Protein AF-A0AAI8IQ32-F1 (afdb_monomer_lite)

pLDDT: mean 71.27, std 8.48, range [41.56, 82.81]

Structure (mmCIF, N/CA/C/O backbone):
data_AF-A0AAI8IQ32-F1
#
_entry.id   AF-A0AAI8IQ32-F1
#
loop_
_atom_site.group_PDB
_atom_site.id
_atom_site.type_symbol
_atom_site.label_atom_id
_atom_site.label_alt_id
_atom_site.label_comp_id
_atom_site.label_asym_id
_atom_site.label_entity_id
_atom_site.label_seq_id
_atom_site.pdbx_PDB_ins_code
_atom_site.Cartn_x
_atom_site.Cartn_y
_atom_site.Cartn_z
_atom_site.occupancy
_atom_site.B_iso_or_equiv
_atom_site.auth_seq_id
_atom_site.auth_comp_id
_atom_site.auth_asym_id
_atom_site.auth_atom_id
_atom_site.pdbx_PDB_model_num
ATOM 1 N N . MET A 1 1 ? 18.439 9.753 0.950 1.00 50.16 1 MET A N 1
ATOM 2 C CA . MET A 1 1 ? 17.152 9.124 1.322 1.00 50.16 1 MET A CA 1
ATOM 3 C C . MET A 1 1 ? 16.535 8.576 0.042 1.00 50.16 1 MET A C 1
ATOM 5 O O . MET A 1 1 ? 16.274 9.358 -0.863 1.00 50.16 1 MET A O 1
ATOM 9 N N . THR A 1 2 ? 16.445 7.255 -0.124 1.00 64.25 2 THR A N 1
ATOM 10 C CA . THR A 1 2 ? 15.944 6.654 -1.374 1.00 64.25 2 THR A CA 1
ATOM 11 C C . THR A 1 2 ? 14.430 6.861 -1.487 1.00 64.25 2 THR A C 1
ATOM 13 O O . THR A 1 2 ? 13.729 6.936 -0.477 1.00 64.25 2 THR A O 1
ATOM 16 N N . LYS A 1 3 ? 13.910 6.963 -2.716 1.00 68.06 3 LYS A N 1
ATOM 17 C CA . LYS A 1 3 ? 12.482 7.217 -3.007 1.00 68.06 3 LYS A CA 1
ATOM 18 C C . LYS A 1 3 ? 11.547 6.213 -2.304 1.00 68.06 3 LYS A C 1
ATOM 20 O O . LYS A 1 3 ? 10.443 6.564 -1.904 1.00 68.06 3 LYS A O 1
ATOM 25 N N . HIS A 1 4 ? 12.040 4.993 -2.092 1.00 65.00 4 HIS A N 1
ATOM 26 C CA . HIS A 1 4 ? 11.373 3.925 -1.351 1.00 65.00 4 HIS A CA 1
ATOM 27 C C . HIS A 1 4 ? 11.193 4.247 0.141 1.00 65.00 4 HIS A C 1
ATOM 29 O O . HIS A 1 4 ? 10.098 4.100 0.677 1.00 65.00 4 HIS A O 1
ATOM 35 N N . ASN A 1 5 ? 12.239 4.744 0.808 1.00 70.38 5 ASN A N 1
ATOM 36 C CA . ASN A 1 5 ? 12.185 5.067 2.236 1.00 70.38 5 ASN A CA 1
ATOM 37 C C . ASN A 1 5 ? 11.207 6.219 2.503 1.00 70.38 5 ASN A C 1
ATOM 39 O O . ASN A 1 5 ? 10.489 6.204 3.499 1.00 70.38 5 ASN A O 1
ATOM 43 N N . ALA A 1 6 ? 11.138 7.190 1.585 1.00 74.25 6 ALA A N 1
ATOM 44 C CA . ALA A 1 6 ? 10.161 8.275 1.650 1.00 74.25 6 ALA A CA 1
ATOM 45 C C . ALA A 1 6 ? 8.716 7.762 1.498 1.00 74.25 6 ALA A C 1
ATOM 47 O O . ALA A 1 6 ? 7.840 8.183 2.249 1.00 74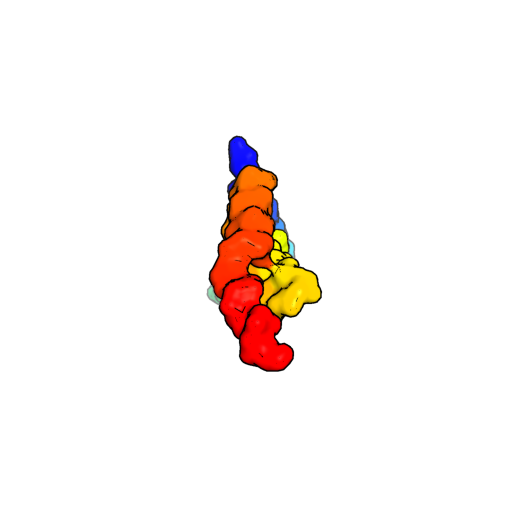.25 6 ALA A O 1
ATOM 48 N N . ALA A 1 7 ? 8.470 6.815 0.584 1.00 75.12 7 ALA A N 1
ATOM 49 C CA . ALA A 1 7 ? 7.152 6.202 0.407 1.00 75.12 7 ALA A CA 1
ATOM 50 C C . ALA A 1 7 ? 6.722 5.367 1.627 1.00 75.12 7 ALA A C 1
ATOM 52 O O . ALA A 1 7 ? 5.572 5.452 2.057 1.00 75.12 7 ALA A O 1
ATOM 53 N N . GLN A 1 8 ? 7.647 4.615 2.233 1.00 74.44 8 GLN A N 1
ATOM 54 C CA . GLN A 1 8 ? 7.365 3.863 3.460 1.00 74.44 8 GLN A CA 1
ATOM 55 C C . GLN A 1 8 ? 7.027 4.788 4.632 1.00 74.44 8 GLN A C 1
ATOM 57 O O . GLN A 1 8 ? 6.020 4.566 5.304 1.00 74.44 8 GLN A O 1
ATOM 62 N N . LEU A 1 9 ? 7.807 5.855 4.834 1.00 78.81 9 LEU A N 1
ATOM 63 C CA . LEU A 1 9 ? 7.531 6.867 5.859 1.00 78.81 9 LEU A CA 1
ATOM 64 C C . LEU A 1 9 ? 6.179 7.552 5.647 1.00 78.81 9 LEU A C 1
ATOM 66 O O . LEU A 1 9 ? 5.422 7.702 6.603 1.00 78.81 9 LEU A O 1
ATOM 70 N N . ALA A 1 10 ? 5.840 7.913 4.407 1.00 77.19 10 ALA A N 1
ATOM 71 C CA . ALA A 1 10 ? 4.537 8.491 4.092 1.00 77.19 10 ALA A CA 1
ATOM 72 C C . ALA A 1 10 ? 3.387 7.522 4.417 1.00 77.19 10 ALA A C 1
ATOM 74 O O . ALA A 1 10 ? 2.386 7.942 4.996 1.00 77.19 10 ALA A O 1
ATOM 75 N N . SER A 1 11 ? 3.543 6.226 4.116 1.00 76.19 11 SER A N 1
ATOM 76 C CA . SER A 1 11 ? 2.530 5.219 4.463 1.00 76.19 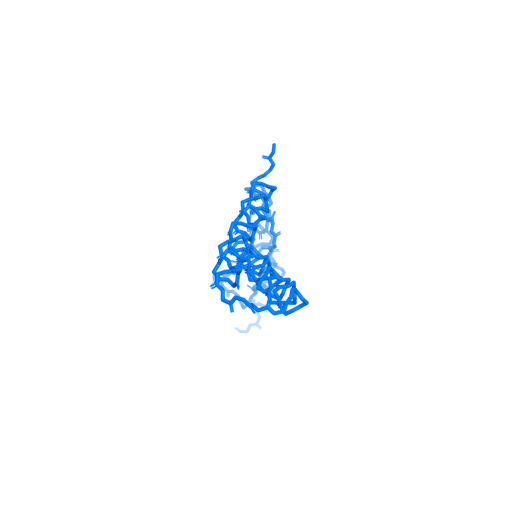11 SER A CA 1
ATOM 77 C C . SER A 1 11 ? 2.352 5.066 5.975 1.00 76.19 11 SER A C 1
ATOM 79 O O . SER A 1 11 ? 1.222 4.997 6.456 1.00 76.19 11 SER A O 1
ATOM 81 N N . LEU A 1 12 ? 3.455 5.100 6.732 1.00 77.38 12 LEU A N 1
ATOM 82 C CA . LEU A 1 12 ? 3.427 5.031 8.189 1.00 77.38 12 LEU A CA 1
ATOM 83 C C . LEU A 1 12 ? 2.693 6.242 8.764 1.00 77.38 12 LEU A C 1
ATOM 85 O O . LEU A 1 12 ? 1.754 6.071 9.536 1.00 77.38 12 LEU A O 1
ATOM 89 N N . LEU A 1 13 ? 3.039 7.453 8.327 1.00 78.25 13 LEU A N 1
ATOM 90 C CA . LEU A 1 13 ? 2.373 8.674 8.784 1.00 78.25 13 LEU A CA 1
ATOM 91 C C . LEU A 1 13 ? 0.876 8.681 8.442 1.00 78.25 13 LEU A C 1
ATOM 93 O O . LEU A 1 13 ? 0.060 9.024 9.295 1.00 78.25 13 LEU A O 1
ATOM 97 N N . ALA A 1 14 ? 0.500 8.239 7.238 1.00 77.00 14 ALA A N 1
ATOM 98 C CA . ALA A 1 14 ? -0.902 8.121 6.843 1.00 77.00 14 ALA A CA 1
ATOM 99 C C . ALA A 1 14 ? -1.662 7.107 7.716 1.00 77.00 14 ALA A C 1
ATOM 101 O O . ALA A 1 14 ? -2.756 7.402 8.194 1.00 77.00 14 ALA A O 1
ATOM 102 N N . SER A 1 15 ? -1.068 5.938 7.977 1.00 73.56 15 SER A N 1
ATOM 103 C CA . SER A 1 15 ? -1.680 4.899 8.815 1.00 73.56 15 SER A CA 1
ATOM 104 C C . SER A 1 15 ? -1.859 5.340 10.272 1.00 73.56 15 SER A C 1
ATOM 106 O O . SER A 1 15 ? -2.911 5.086 10.859 1.00 73.56 15 SER A O 1
ATOM 108 N N . VAL A 1 16 ? -0.891 6.075 10.834 1.00 78.12 16 VAL A N 1
ATOM 109 C CA . VAL A 1 16 ? -0.997 6.674 12.174 1.00 78.12 16 VAL A CA 1
ATOM 110 C C . VAL A 1 16 ? -2.103 7.729 12.211 1.00 78.12 16 VAL A C 1
ATOM 112 O O . VAL A 1 16 ? -2.910 7.725 13.137 1.00 78.12 16 VAL A O 1
ATOM 115 N N . GLY A 1 17 ? -2.187 8.596 11.196 1.00 76.50 17 GLY A N 1
ATOM 116 C CA . GLY A 1 17 ? -3.239 9.611 11.101 1.00 76.50 17 GLY A CA 1
ATOM 117 C C . GLY A 1 17 ? -4.642 9.001 11.059 1.00 76.50 17 GLY A C 1
ATOM 118 O O . GLY A 1 17 ? -5.513 9.406 11.825 1.00 76.50 17 GLY A O 1
ATOM 119 N N . ILE A 1 18 ? -4.838 7.969 10.232 1.00 75.62 18 ILE A N 1
ATOM 120 C CA . ILE A 1 18 ? -6.113 7.243 10.140 1.00 75.62 18 ILE A CA 1
ATOM 121 C C . ILE A 1 18 ? -6.436 6.552 11.470 1.00 75.62 18 ILE A C 1
ATOM 123 O O . ILE A 1 18 ? -7.556 6.672 11.963 1.00 75.62 18 ILE A O 1
ATOM 127 N N . GLY A 1 19 ? -5.459 5.878 12.087 1.00 74.12 19 GLY A N 1
ATOM 128 C CA . GLY A 1 19 ? -5.632 5.245 13.396 1.00 74.12 19 GLY A CA 1
ATOM 129 C C . GLY A 1 19 ? -6.044 6.240 14.483 1.00 74.12 19 GLY A C 1
ATOM 130 O O . GLY A 1 19 ? -6.934 5.943 15.277 1.00 74.12 19 GLY A O 1
ATOM 131 N N . TYR A 1 20 ? -5.467 7.445 14.476 1.00 76.94 20 TYR A N 1
ATOM 132 C CA . TYR A 1 20 ? -5.824 8.513 15.409 1.00 76.94 20 TYR A CA 1
ATOM 133 C C . TYR A 1 20 ? -7.255 9.025 15.189 1.00 76.94 20 TYR A C 1
ATOM 135 O O . TYR A 1 20 ? -8.006 9.148 16.152 1.00 76.94 20 TYR A O 1
ATOM 143 N N . SER A 1 21 ? -7.676 9.254 13.940 1.00 74.81 21 SER A N 1
ATOM 144 C CA . SER A 1 21 ? -9.063 9.641 13.626 1.00 74.81 21 SER A CA 1
ATOM 145 C C . SER A 1 21 ? -10.086 8.570 14.022 1.00 74.81 21 SER A C 1
ATOM 147 O O . SER A 1 21 ? -11.184 8.886 14.480 1.00 74.81 21 SER A O 1
ATOM 149 N N . VAL A 1 22 ? -9.733 7.290 13.877 1.00 74.19 22 VAL A N 1
ATOM 150 C CA . VAL A 1 22 ? -10.568 6.171 14.340 1.00 74.19 22 VAL A CA 1
ATOM 151 C C . VAL A 1 22 ? -10.619 6.142 15.871 1.00 74.19 22 VAL A C 1
ATOM 153 O O . VAL A 1 22 ? -11.690 6.003 16.449 1.00 74.19 22 VAL A O 1
ATOM 156 N N . ALA A 1 23 ? -9.492 6.350 16.554 1.00 72.69 23 ALA A N 1
ATOM 157 C CA . ALA A 1 23 ? -9.457 6.398 18.014 1.00 72.69 23 ALA A CA 1
ATOM 158 C C . ALA A 1 23 ? -10.306 7.545 18.588 1.00 72.69 23 ALA A C 1
ATOM 160 O O . ALA A 1 23 ? -11.016 7.339 19.568 1.00 72.69 23 ALA A O 1
ATOM 161 N N . THR A 1 24 ? -10.281 8.735 17.978 1.00 77.94 24 THR A N 1
ATOM 162 C CA . THR A 1 24 ? -11.086 9.878 18.442 1.00 77.94 24 THR A CA 1
ATOM 163 C C . THR A 1 24 ? -12.577 9.687 18.176 1.00 77.94 24 THR A C 1
ATOM 165 O O . THR A 1 24 ? -13.392 10.013 19.036 1.00 77.94 24 THR A O 1
ATOM 168 N N . THR A 1 25 ? -12.948 9.110 17.029 1.00 75.94 25 THR A N 1
ATOM 169 C CA . THR A 1 25 ? -14.354 8.790 16.722 1.00 75.94 25 THR A CA 1
ATOM 170 C C . THR A 1 25 ? -14.912 7.689 17.624 1.00 75.94 25 THR A C 1
ATOM 172 O O . THR A 1 25 ? -16.050 7.803 18.070 1.00 75.94 25 THR A O 1
ATOM 175 N N . LEU A 1 26 ? -14.118 6.664 17.961 1.00 66.94 26 LEU A N 1
ATOM 176 C CA . LEU A 1 26 ? -14.529 5.615 18.904 1.00 66.94 26 LEU A CA 1
ATOM 177 C C . LEU A 1 26 ? -14.503 6.081 20.366 1.00 66.94 26 LEU A C 1
ATOM 179 O O . LEU A 1 26 ? -15.333 5.638 21.156 1.00 66.94 26 LEU A O 1
ATOM 183 N N . GLY A 1 27 ? -13.580 6.973 20.732 1.00 65.62 27 GLY A N 1
ATOM 184 C CA . GLY A 1 27 ? -13.524 7.570 22.068 1.00 65.62 27 GLY A CA 1
ATOM 185 C C . GLY A 1 27 ? -14.747 8.434 22.381 1.00 65.62 27 GLY A C 1
ATOM 186 O O . GLY A 1 27 ? -15.170 8.496 23.528 1.00 65.62 27 GLY A O 1
ATOM 187 N N . ALA A 1 28 ? -15.366 9.031 21.359 1.00 71.19 28 ALA A N 1
ATOM 188 C CA . ALA A 1 28 ? -16.639 9.738 21.495 1.00 71.19 28 ALA A CA 1
ATOM 189 C C . ALA A 1 28 ? -17.854 8.803 21.675 1.00 71.19 28 ALA A C 1
ATOM 191 O O . ALA A 1 28 ? -18.945 9.283 21.964 1.00 71.19 28 ALA A O 1
ATOM 192 N N . ALA A 1 29 ? -17.685 7.489 21.485 1.00 70.69 29 ALA A N 1
ATOM 193 C CA . ALA A 1 29 ? -18.768 6.506 21.496 1.00 70.69 29 ALA A CA 1
ATOM 194 C C . ALA A 1 29 ? -18.857 5.674 22.796 1.00 70.69 29 ALA A C 1
ATOM 196 O O . ALA A 1 29 ? -19.589 4.688 22.812 1.00 70.69 29 ALA A O 1
ATOM 197 N N . ASP A 1 30 ? -18.122 6.034 23.863 1.00 66.50 30 ASP A N 1
ATOM 198 C CA . ASP A 1 30 ? -18.095 5.324 25.166 1.00 66.50 30 ASP A CA 1
ATOM 199 C C . ASP A 1 30 ? -17.913 3.795 25.037 1.00 66.50 30 ASP A C 1
ATOM 201 O O . ASP A 1 30 ? -18.496 2.978 25.755 1.00 66.50 30 ASP A O 1
ATOM 205 N N . LEU A 1 31 ? -17.087 3.379 24.075 1.00 71.00 31 LEU A N 1
ATOM 206 C CA . LEU A 1 31 ? -16.796 1.972 23.828 1.00 71.00 31 LEU A CA 1
ATOM 207 C C . LEU A 1 31 ? -15.722 1.453 24.782 1.00 71.00 31 LEU A C 1
ATOM 209 O O . LEU A 1 31 ? -14.802 2.164 25.185 1.00 71.00 31 LEU A O 1
ATOM 213 N N . SER A 1 32 ? -15.797 0.156 25.086 1.00 79.19 32 SER A N 1
ATOM 214 C CA . SER A 1 32 ? -14.793 -0.510 25.914 1.00 79.19 32 SER A CA 1
ATOM 215 C C . SER A 1 32 ? -13.387 -0.333 25.309 1.00 79.19 32 SER A C 1
ATOM 217 O O . SER A 1 32 ? -13.204 -0.595 24.115 1.00 79.19 32 SER A O 1
ATOM 219 N N . PRO A 1 33 ? -12.368 0.060 26.096 1.00 72.25 33 PRO A N 1
ATOM 220 C CA . PRO A 1 33 ? -11.045 0.425 25.576 1.00 72.25 33 PRO A CA 1
ATOM 221 C C . PRO A 1 33 ? -10.367 -0.728 24.826 1.00 72.25 33 PRO A C 1
ATOM 223 O O . PRO A 1 33 ? -9.617 -0.505 23.878 1.00 72.25 33 PRO A O 1
ATOM 226 N N . LEU A 1 34 ? -10.689 -1.972 25.190 1.00 78.50 34 LEU A N 1
ATOM 227 C CA . LEU A 1 34 ? -10.198 -3.168 24.511 1.00 78.50 34 LEU A CA 1
ATOM 228 C C . LEU A 1 34 ? -10.693 -3.259 23.053 1.00 78.50 34 LEU A C 1
ATOM 230 O O . LEU A 1 34 ? -9.938 -3.652 22.166 1.00 78.50 34 LEU A O 1
ATOM 234 N N . VAL A 1 35 ? -11.937 -2.839 22.794 1.00 78.06 35 VAL A N 1
ATOM 235 C CA . VAL A 1 35 ? -12.531 -2.786 21.446 1.00 78.06 35 VAL A CA 1
ATOM 236 C C . VAL A 1 35 ? -11.873 -1.685 20.620 1.00 78.06 35 VAL A C 1
ATOM 238 O O . VAL A 1 35 ? -11.553 -1.900 19.454 1.00 78.06 35 VAL A O 1
ATOM 241 N N . VAL A 1 36 ? -11.594 -0.530 21.232 1.00 75.75 36 VAL A N 1
ATOM 242 C CA . VAL A 1 36 ? -10.910 0.587 20.563 1.00 75.75 36 VAL A CA 1
ATOM 243 C C . VAL A 1 36 ? -9.501 0.184 20.122 1.00 75.75 36 VAL A C 1
ATOM 245 O O . VAL A 1 36 ? -9.118 0.432 18.977 1.00 75.75 36 VAL A O 1
ATOM 248 N N . VAL A 1 37 ? -8.742 -0.494 20.988 1.00 76.19 37 VAL A N 1
ATOM 249 C CA . VAL A 1 37 ? -7.400 -0.998 20.649 1.00 76.19 37 VAL A CA 1
ATOM 250 C C . VAL A 1 37 ? -7.465 -2.049 19.539 1.00 76.19 37 VAL A C 1
ATOM 252 O O . VAL A 1 37 ? -6.704 -1.965 18.578 1.00 76.19 37 VAL A O 1
ATOM 255 N N . ALA A 1 38 ? -8.398 -3.003 19.615 1.00 81.25 38 ALA A N 1
ATOM 256 C CA . ALA A 1 38 ? -8.557 -4.022 18.579 1.00 81.25 38 ALA A CA 1
ATOM 257 C C . ALA A 1 38 ? -8.934 -3.412 17.215 1.00 81.25 38 ALA A C 1
ATOM 259 O O . ALA A 1 38 ? -8.326 -3.751 16.199 1.00 81.25 38 ALA A O 1
ATOM 260 N N . CYS A 1 39 ? -9.883 -2.469 17.186 1.00 78.00 39 CYS A N 1
ATOM 261 C CA . CYS A 1 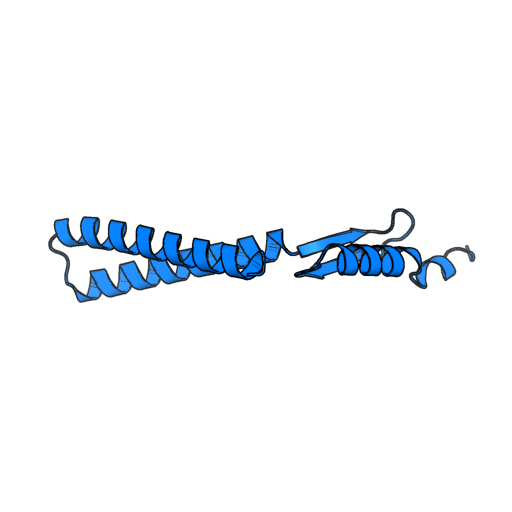39 ? -10.304 -1.794 15.959 1.00 78.00 39 CYS A CA 1
ATOM 262 C C . CYS A 1 39 ? -9.192 -0.928 15.362 1.00 78.00 39 CYS A C 1
ATOM 264 O O . CYS A 1 39 ? -8.937 -1.008 14.163 1.00 78.00 39 CYS A O 1
ATOM 266 N N . THR A 1 40 ? -8.505 -0.124 16.173 1.00 76.12 40 THR A N 1
ATOM 267 C CA . THR A 1 40 ? -7.411 0.728 15.682 1.00 76.12 40 THR A CA 1
ATOM 268 C C . THR A 1 40 ? -6.235 -0.103 15.170 1.00 76.12 40 THR A C 1
ATOM 270 O O . THR A 1 40 ? -5.717 0.200 14.097 1.00 76.12 40 THR A O 1
ATOM 273 N N . ALA A 1 41 ? -5.871 -1.195 15.852 1.00 77.81 41 ALA A N 1
ATOM 274 C CA . ALA A 1 41 ? -4.835 -2.118 15.389 1.00 77.81 41 ALA A CA 1
ATOM 275 C C . ALA A 1 41 ? -5.229 -2.834 14.084 1.00 77.81 41 ALA A C 1
ATOM 277 O O . ALA A 1 41 ? -4.407 -2.938 13.171 1.00 77.81 41 ALA A O 1
ATOM 278 N N . ALA A 1 42 ? -6.483 -3.283 13.962 1.00 82.00 42 ALA A N 1
ATOM 279 C CA . ALA A 1 42 ? -6.984 -3.925 12.747 1.00 82.00 42 ALA A CA 1
ATOM 280 C C . ALA A 1 42 ? -6.993 -2.958 11.551 1.00 82.00 42 ALA A C 1
ATOM 282 O O . ALA A 1 42 ? -6.495 -3.303 10.479 1.00 82.00 42 ALA A O 1
ATOM 283 N N . VAL A 1 43 ? -7.490 -1.729 11.740 1.00 79.81 43 VAL A N 1
ATOM 284 C CA . VAL A 1 43 ? -7.481 -0.689 10.698 1.00 79.81 43 VAL A CA 1
ATOM 285 C C . VAL A 1 43 ? -6.049 -0.326 10.315 1.00 79.81 43 VAL A C 1
ATOM 287 O O . VAL A 1 43 ? -5.731 -0.282 9.129 1.00 79.81 43 VAL A O 1
ATOM 290 N N . PHE A 1 44 ? -5.166 -0.126 11.294 1.00 76.38 44 PHE A N 1
ATOM 291 C CA . PHE A 1 44 ? -3.755 0.164 11.048 1.00 76.38 44 PHE A CA 1
ATOM 292 C C . PHE A 1 44 ? -3.084 -0.942 10.224 1.00 76.38 44 PHE A C 1
ATOM 294 O O . PHE A 1 44 ? -2.439 -0.657 9.216 1.00 76.38 44 PHE A O 1
ATOM 301 N N . SER A 1 45 ? -3.282 -2.206 10.608 1.00 82.81 45 SER A N 1
ATOM 302 C CA . SER A 1 45 ? -2.729 -3.362 9.897 1.00 82.81 45 SER A CA 1
ATOM 303 C C . SER A 1 45 ? -3.255 -3.466 8.462 1.00 82.81 45 SER A C 1
ATOM 305 O O . SER A 1 45 ? -2.469 -3.670 7.532 1.00 82.81 45 SER A O 1
ATOM 307 N N . ALA A 1 46 ? -4.560 -3.260 8.257 1.00 82.62 46 ALA A N 1
ATOM 308 C CA . ALA A 1 46 ? -5.172 -3.285 6.931 1.00 82.62 46 ALA A CA 1
ATOM 309 C C . ALA A 1 46 ? -4.636 -2.159 6.033 1.00 82.62 46 ALA A C 1
ATOM 311 O O . ALA A 1 46 ? -4.242 -2.412 4.894 1.00 82.62 46 ALA A O 1
ATOM 312 N N . VAL A 1 47 ? -4.564 -0.930 6.554 1.00 77.75 47 VAL A N 1
ATOM 313 C CA . VAL A 1 47 ? -4.049 0.238 5.822 1.00 77.75 47 VAL A CA 1
ATOM 314 C C . VAL A 1 47 ? -2.574 0.056 5.473 1.00 77.75 47 VAL A C 1
ATOM 316 O O . VAL A 1 47 ? -2.189 0.303 4.331 1.00 77.75 47 VAL A O 1
ATOM 319 N N . LEU A 1 48 ? -1.752 -0.412 6.416 1.00 78.69 48 LEU A N 1
ATOM 320 C CA . LEU A 1 48 ? -0.333 -0.663 6.169 1.00 78.69 48 LEU A CA 1
ATOM 321 C C . LEU A 1 48 ? -0.135 -1.756 5.111 1.00 78.69 48 LEU A C 1
ATOM 323 O O . LEU A 1 48 ? 0.671 -1.586 4.200 1.00 78.69 48 LEU A O 1
ATOM 327 N N . SER A 1 49 ? -0.902 -2.846 5.189 1.00 82.44 49 SER A N 1
ATOM 328 C CA . SER A 1 49 ? -0.836 -3.942 4.214 1.00 82.44 49 SER A CA 1
ATOM 329 C C . SER A 1 49 ? -1.221 -3.473 2.810 1.00 82.44 49 SER A C 1
ATOM 331 O O . SER A 1 49 ? -0.505 -3.753 1.850 1.00 82.44 49 SER A O 1
ATOM 333 N N . LEU A 1 50 ? -2.304 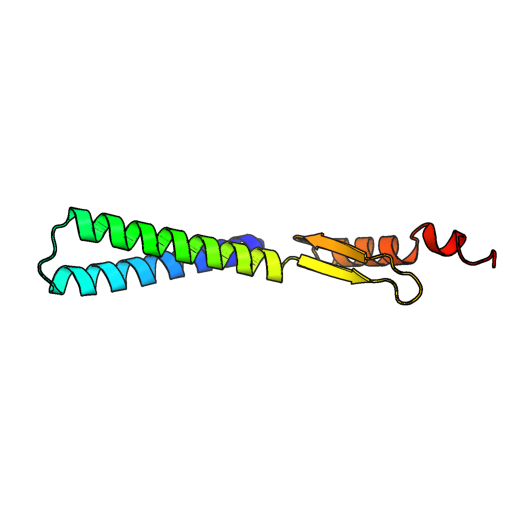-2.697 2.689 1.00 78.31 50 LEU A N 1
ATOM 334 C CA . LEU A 1 50 ? -2.732 -2.096 1.423 1.00 78.31 50 LEU A CA 1
ATOM 335 C C . LEU A 1 50 ? -1.688 -1.126 0.867 1.00 78.31 50 LEU A C 1
ATOM 337 O O . LEU A 1 50 ? -1.410 -1.142 -0.330 1.00 78.31 50 LEU A O 1
ATOM 341 N N . ALA A 1 51 ? -1.092 -0.294 1.721 1.00 75.38 51 ALA A N 1
ATOM 342 C CA . ALA A 1 51 ? -0.070 0.649 1.297 1.00 75.38 51 ALA A CA 1
ATOM 343 C C . ALA A 1 51 ? 1.196 -0.066 0.805 1.00 75.38 51 ALA A C 1
ATOM 345 O O . ALA A 1 51 ? 1.750 0.321 -0.222 1.00 75.38 51 ALA A O 1
ATOM 346 N N . LEU A 1 52 ? 1.634 -1.128 1.489 1.00 79.69 52 LEU A N 1
ATOM 347 C CA . LEU A 1 52 ? 2.779 -1.933 1.062 1.00 79.69 52 LEU A CA 1
ATOM 348 C C . LEU A 1 52 ? 2.496 -2.688 -0.241 1.00 79.69 52 LEU A C 1
ATOM 350 O O . LEU A 1 52 ? 3.357 -2.685 -1.119 1.00 79.69 52 LEU A O 1
ATOM 354 N N . ASP A 1 53 ? 1.302 -3.267 -0.410 1.00 81.94 53 ASP A N 1
ATOM 355 C CA . ASP A 1 53 ? 0.902 -3.906 -1.674 1.00 81.94 53 ASP A CA 1
ATOM 356 C C . ASP A 1 53 ? 0.871 -2.890 -2.821 1.00 81.94 53 ASP A C 1
ATOM 358 O O . ASP A 1 53 ? 1.396 -3.143 -3.906 1.00 81.94 53 ASP A O 1
ATOM 362 N N . LEU A 1 54 ? 0.332 -1.694 -2.572 1.00 76.88 54 LEU A N 1
ATOM 363 C CA . LEU A 1 54 ? 0.296 -0.624 -3.562 1.00 76.88 54 LEU A CA 1
ATOM 364 C C . LEU A 1 54 ? 1.705 -0.157 -3.942 1.00 76.88 54 LEU A C 1
ATOM 366 O O . LEU A 1 54 ? 1.994 -0.001 -5.129 1.00 76.88 54 LEU A O 1
ATOM 370 N N . ILE A 1 55 ? 2.593 0.030 -2.960 1.00 76.81 55 ILE A N 1
ATOM 371 C CA . ILE A 1 55 ? 4.000 0.369 -3.207 1.00 76.81 55 ILE A CA 1
ATOM 372 C C . ILE A 1 55 ? 4.659 -0.741 -4.023 1.00 76.81 55 ILE A C 1
ATOM 374 O O . ILE A 1 55 ? 5.276 -0.434 -5.037 1.00 76.81 55 ILE A O 1
ATOM 378 N N . ALA A 1 56 ? 4.481 -2.010 -3.649 1.00 72.50 56 ALA A N 1
ATOM 379 C CA . ALA A 1 56 ? 5.041 -3.147 -4.374 1.00 72.50 56 ALA A CA 1
ATOM 380 C C . ALA A 1 56 ? 4.543 -3.200 -5.827 1.00 72.50 56 ALA A C 1
ATOM 382 O O . ALA A 1 56 ? 5.332 -3.394 -6.752 1.00 72.50 56 ALA A O 1
ATOM 383 N N . ARG A 1 57 ? 3.250 -2.956 -6.071 1.00 73.38 57 ARG A N 1
ATOM 384 C CA . ARG A 1 57 ? 2.699 -2.865 -7.434 1.00 73.38 57 ARG A CA 1
ATOM 385 C C . ARG A 1 57 ? 3.277 -1.692 -8.215 1.00 73.38 57 ARG A C 1
ATOM 387 O O . ARG A 1 57 ? 3.576 -1.848 -9.393 1.00 73.38 57 ARG A O 1
ATOM 394 N N . MET A 1 58 ? 3.452 -0.541 -7.572 1.00 69.25 58 MET A N 1
ATOM 395 C CA . MET A 1 58 ? 3.999 0.666 -8.199 1.00 69.25 58 MET A CA 1
ATOM 396 C C . MET A 1 58 ? 5.504 0.566 -8.479 1.00 69.25 58 MET A C 1
ATOM 398 O O . MET A 1 58 ? 5.986 1.155 -9.446 1.00 69.25 58 MET A O 1
ATOM 402 N N . THR A 1 59 ? 6.258 -0.169 -7.658 1.00 69.50 59 THR A N 1
ATOM 403 C CA . THR A 1 59 ? 7.688 -0.429 -7.882 1.00 69.50 59 THR A CA 1
ATOM 404 C C . THR A 1 59 ? 7.933 -1.605 -8.818 1.00 69.50 59 THR A C 1
ATOM 406 O O . THR A 1 59 ? 9.051 -1.755 -9.311 1.00 69.50 59 THR A O 1
ATOM 409 N N . THR A 1 60 ? 6.914 -2.424 -9.092 1.00 71.88 60 THR A N 1
ATOM 410 C CA . THR A 1 60 ? 7.004 -3.504 -10.073 1.00 71.88 60 THR A CA 1
ATOM 411 C C . THR A 1 60 ? 6.916 -2.928 -11.480 1.00 71.88 60 THR A C 1
ATOM 413 O O . THR A 1 60 ? 5.856 -2.493 -11.931 1.00 71.88 60 THR A O 1
ATOM 416 N N . ARG A 1 61 ? 8.023 -2.982 -12.221 1.00 70.94 61 ARG A N 1
ATOM 417 C CA . ARG A 1 61 ? 8.030 -2.730 -13.662 1.00 70.94 61 ARG A CA 1
ATOM 418 C C . ARG A 1 61 ? 7.980 -4.046 -14.420 1.00 70.94 61 ARG A C 1
ATOM 420 O O . ARG A 1 61 ? 8.705 -4.995 -14.127 1.00 70.94 61 ARG A O 1
ATOM 427 N N . VAL A 1 62 ? 7.093 -4.095 -15.408 1.00 73.25 62 VAL A N 1
ATOM 428 C CA . VAL A 1 62 ? 6.973 -5.233 -16.318 1.00 73.25 62 VAL A CA 1
ATOM 429 C C . VAL A 1 62 ? 7.660 -4.864 -17.622 1.00 73.25 62 VAL A C 1
ATOM 431 O O . VAL A 1 62 ? 7.226 -3.946 -18.315 1.00 73.25 62 VAL A O 1
ATOM 434 N N . PHE A 1 63 ? 8.719 -5.592 -17.956 1.00 70.56 63 PHE A N 1
ATOM 435 C CA . PHE A 1 63 ? 9.415 -5.479 -19.229 1.00 70.56 63 PHE A CA 1
ATOM 436 C C . PHE A 1 63 ? 8.941 -6.615 -20.137 1.00 70.56 63 PHE A C 1
ATOM 438 O O . PHE A 1 63 ? 8.993 -7.791 -19.766 1.00 70.56 63 PHE A O 1
ATOM 445 N N . ARG A 1 64 ? 8.419 -6.255 -21.311 1.00 69.12 64 ARG A N 1
ATOM 446 C CA . ARG A 1 64 ? 7.955 -7.193 -22.339 1.00 69.12 64 ARG A CA 1
ATOM 447 C C . ARG A 1 64 ? 8.799 -7.014 -23.588 1.00 69.12 64 ARG A C 1
ATOM 449 O O . ARG A 1 64 ? 9.086 -5.879 -23.963 1.00 69.12 64 ARG A O 1
ATOM 456 N N . CYS A 1 65 ? 9.152 -8.121 -24.231 1.00 69.94 65 CYS A N 1
ATOM 457 C CA . CYS A 1 65 ? 9.667 -8.071 -25.592 1.00 69.94 65 CYS A CA 1
ATOM 458 C C . CYS A 1 65 ? 8.498 -7.860 -26.572 1.00 69.94 65 CYS A C 1
ATOM 460 O O . CYS A 1 65 ? 7.406 -8.384 -26.360 1.00 69.94 65 CYS A O 1
ATOM 462 N N . SER A 1 66 ? 8.714 -7.088 -27.638 1.00 69.69 66 SER A N 1
ATOM 463 C CA . SER A 1 66 ? 7.732 -6.885 -28.712 1.00 69.69 66 SER A CA 1
ATOM 464 C C . SER A 1 66 ? 7.626 -8.075 -29.671 1.00 69.69 66 SER A C 1
ATOM 466 O O . SER A 1 66 ? 6.641 -8.171 -30.396 1.00 69.69 66 SER A O 1
ATOM 468 N N . HIS A 1 67 ? 8.626 -8.962 -29.690 1.00 68.25 67 HIS A N 1
ATOM 469 C CA . HIS A 1 67 ? 8.738 -10.044 -30.673 1.00 68.25 67 HIS A CA 1
ATOM 470 C C . HIS A 1 67 ? 8.470 -11.442 -30.098 1.00 68.25 67 HIS A C 1
ATOM 472 O O . HIS A 1 67 ? 8.102 -12.341 -30.841 1.00 68.25 67 HIS A O 1
ATOM 478 N N . CYS A 1 68 ? 8.593 -11.618 -28.779 1.00 71.06 68 CYS A N 1
ATOM 479 C CA . CYS A 1 68 ? 8.501 -12.922 -28.119 1.00 71.06 68 CYS A CA 1
ATOM 480 C C . CYS A 1 68 ? 7.551 -12.868 -26.912 1.00 71.06 68 CYS A C 1
ATOM 482 O O . CYS A 1 68 ? 7.409 -11.829 -26.269 1.00 71.06 68 CYS A O 1
ATOM 484 N N . ALA A 1 69 ? 7.006 -14.017 -26.492 1.00 72.56 69 ALA A N 1
ATOM 485 C CA . ALA A 1 69 ? 6.180 -14.143 -25.277 1.00 72.56 69 ALA A CA 1
ATOM 486 C C . ALA A 1 69 ? 6.963 -13.980 -23.948 1.00 72.56 69 ALA A C 1
ATOM 488 O O . ALA A 1 69 ? 6.462 -14.294 -22.865 1.00 72.56 69 ALA A O 1
ATOM 489 N N . PHE A 1 70 ? 8.215 -13.519 -23.999 1.00 69.44 70 PHE A N 1
ATOM 490 C CA . PHE A 1 70 ? 9.050 -13.339 -22.819 1.00 69.44 70 PHE A CA 1
ATOM 491 C C . PHE A 1 70 ? 8.649 -12.074 -22.050 1.00 69.44 70 PHE A C 1
ATOM 493 O O . PHE A 1 70 ? 8.598 -10.970 -22.594 1.00 69.44 70 PHE A O 1
ATOM 500 N N . THR A 1 71 ? 8.353 -12.248 -20.761 1.00 71.81 71 THR A N 1
ATOM 501 C CA . THR A 1 71 ? 7.971 -11.164 -19.852 1.00 71.81 71 THR A CA 1
ATOM 502 C C . THR A 1 71 ? 8.788 -11.271 -18.573 1.00 71.81 71 THR A C 1
ATOM 504 O O . THR A 1 71 ? 8.759 -12.309 -17.912 1.00 71.81 71 THR A O 1
ATOM 507 N N . VAL A 1 72 ? 9.464 -10.187 -18.195 1.00 72.25 72 VAL A N 1
ATOM 508 C CA . VAL A 1 72 ? 10.196 -10.076 -16.927 1.00 72.25 72 VAL A CA 1
ATOM 509 C C . VAL A 1 72 ? 9.476 -9.084 -16.031 1.00 72.25 72 VAL A C 1
ATOM 511 O O . VAL A 1 72 ? 9.116 -7.985 -16.455 1.00 72.25 72 VAL A O 1
ATOM 514 N N . ARG A 1 73 ? 9.255 -9.473 -14.775 1.00 72.94 73 ARG A N 1
ATOM 515 C CA . ARG A 1 73 ? 8.791 -8.564 -13.726 1.00 72.94 73 ARG A CA 1
ATOM 516 C C . ARG A 1 73 ? 9.972 -8.264 -12.824 1.00 72.94 73 ARG A C 1
ATOM 518 O O . ARG A 1 73 ? 10.473 -9.174 -12.172 1.00 72.94 73 ARG A O 1
ATOM 525 N N . ALA A 1 74 ? 10.396 -7.011 -12.800 1.00 70.69 74 ALA A N 1
ATOM 526 C CA . ALA A 1 74 ? 11.440 -6.553 -11.902 1.00 70.69 74 ALA A CA 1
ATOM 527 C C . ALA A 1 74 ? 10.823 -5.595 -10.880 1.00 70.69 74 ALA A C 1
ATOM 529 O O . ALA A 1 74 ? 9.993 -4.753 -11.226 1.00 70.69 74 ALA A O 1
ATOM 530 N N . GLN A 1 75 ? 11.189 -5.764 -9.614 1.00 67.62 75 GLN A N 1
ATOM 531 C CA . GLN A 1 75 ? 10.758 -4.894 -8.524 1.00 67.62 75 GLN A CA 1
ATOM 532 C C . GLN A 1 75 ? 11.921 -3.988 -8.127 1.00 67.62 75 GLN A C 1
ATOM 534 O O . GLN A 1 75 ? 13.075 -4.388 -8.240 1.00 67.62 75 GLN A O 1
ATOM 539 N N . HIS A 1 76 ? 11.607 -2.777 -7.667 1.00 64.50 76 HIS A N 1
ATOM 540 C CA . HIS A 1 76 ? 12.577 -1.841 -7.074 1.00 64.50 76 HIS A CA 1
ATOM 541 C C . HIS A 1 76 ? 13.697 -1.380 -8.013 1.00 64.50 76 HIS A C 1
ATOM 543 O O . HIS A 1 76 ? 14.715 -0.879 -7.549 1.00 64.50 76 HIS A O 1
ATOM 549 N N . THR A 1 77 ? 13.483 -1.461 -9.323 1.00 59.69 77 THR A N 1
ATOM 550 C CA . THR A 1 77 ? 14.499 -1.087 -10.308 1.00 59.69 77 THR A CA 1
ATOM 551 C C . THR A 1 77 ? 14.743 0.417 -10.324 1.00 59.69 77 THR A C 1
ATOM 553 O O . THR A 1 77 ? 13.818 1.203 -10.572 1.00 59.69 77 THR A O 1
ATOM 556 N N . ASP A 1 78 ? 15.997 0.822 -10.125 1.00 64.62 78 ASP A N 1
ATOM 557 C CA . ASP A 1 78 ? 16.448 2.188 -10.395 1.00 64.62 78 ASP A CA 1
ATOM 558 C C . ASP A 1 78 ? 16.494 2.465 -11.920 1.00 64.62 78 ASP A C 1
ATOM 560 O O . ASP A 1 78 ? 16.165 1.597 -12.732 1.00 64.62 78 ASP A O 1
ATOM 564 N N . ALA A 1 79 ? 16.842 3.684 -12.345 1.00 66.81 79 ALA A N 1
ATOM 565 C CA . ALA A 1 79 ? 16.943 4.016 -13.769 1.00 66.81 79 ALA A CA 1
ATOM 566 C C . ALA A 1 79 ? 18.032 3.193 -14.492 1.00 66.81 79 ALA A C 1
ATOM 568 O O . ALA A 1 79 ? 17.805 2.744 -15.618 1.00 66.81 79 ALA A O 1
ATOM 569 N N . GLY A 1 80 ? 19.177 2.954 -13.842 1.00 71.19 80 GLY A N 1
ATOM 570 C CA . GLY A 1 80 ? 20.249 2.106 -14.367 1.00 71.19 80 GLY A CA 1
ATOM 571 C C . GLY A 1 80 ? 19.841 0.635 -14.429 1.00 71.19 80 GLY A C 1
ATOM 572 O O . GLY A 1 80 ? 20.005 -0.019 -15.459 1.00 71.19 80 GLY A O 1
ATOM 573 N N . GLU A 1 81 ? 19.225 0.127 -13.364 1.00 71.25 81 GLU A N 1
ATOM 574 C CA . GLU A 1 81 ? 18.728 -1.245 -13.311 1.00 71.25 81 GLU A CA 1
ATOM 575 C C . GLU A 1 81 ? 17.589 -1.489 -14.313 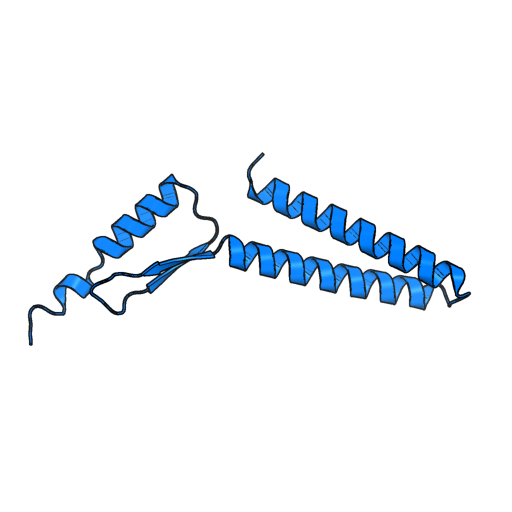1.00 71.25 81 GLU A C 1
ATOM 577 O O . GLU A 1 81 ? 17.558 -2.521 -14.977 1.00 71.25 81 GLU A O 1
ATOM 582 N N . SER A 1 82 ? 16.704 -0.507 -14.515 1.00 69.56 82 SER A N 1
ATOM 583 C CA . SER A 1 82 ? 15.655 -0.561 -15.543 1.00 69.56 82 SER A CA 1
ATOM 584 C C . SER A 1 82 ? 16.247 -0.700 -16.945 1.00 69.56 82 SER A C 1
ATOM 586 O O . SER A 1 82 ? 15.743 -1.494 -17.736 1.00 69.56 82 SER A O 1
ATOM 588 N N . ARG A 1 83 ? 17.332 0.029 -17.252 1.00 73.44 83 ARG A N 1
ATOM 589 C CA . ARG A 1 83 ? 18.042 -0.101 -18.532 1.00 73.44 83 ARG A CA 1
ATOM 590 C C . ARG A 1 83 ? 18.662 -1.490 -18.684 1.00 73.44 83 ARG A C 1
ATOM 592 O O . ARG A 1 83 ? 18.510 -2.111 -19.728 1.00 73.44 83 ARG A O 1
ATOM 599 N N . ARG A 1 84 ? 19.284 -2.020 -17.628 1.00 78.62 84 ARG A N 1
ATOM 600 C CA . ARG A 1 84 ? 19.874 -3.366 -17.640 1.00 78.62 84 ARG A CA 1
ATOM 601 C C . ARG A 1 84 ? 18.824 -4.461 -17.844 1.00 78.62 84 ARG A C 1
ATOM 603 O O . ARG A 1 84 ? 19.059 -5.407 -18.593 1.00 78.62 84 ARG A O 1
ATOM 610 N N . TRP A 1 85 ? 17.654 -4.329 -17.219 1.00 77.06 85 TRP A N 1
ATOM 611 C CA . TRP A 1 85 ? 16.531 -5.245 -17.429 1.00 77.06 85 TRP A CA 1
ATOM 612 C C . TRP A 1 85 ? 15.919 -5.101 -18.825 1.00 77.06 85 TRP A C 1
ATOM 614 O O . TRP A 1 85 ? 15.522 -6.110 -19.402 1.00 77.06 85 TRP A O 1
ATOM 624 N N . GLN A 1 86 ? 15.895 -3.893 -19.400 1.00 75.06 86 GLN A N 1
ATOM 625 C CA . GLN A 1 86 ? 15.525 -3.689 -20.806 1.00 75.06 86 GLN A CA 1
ATOM 626 C C . GLN A 1 86 ? 16.512 -4.372 -21.758 1.00 75.06 86 GLN A C 1
ATOM 628 O O . GLN A 1 86 ? 16.076 -5.077 -22.660 1.00 75.06 86 GLN A O 1
ATOM 633 N N . GLU A 1 87 ? 17.819 -4.222 -21.535 1.00 76.25 87 GLU A N 1
ATOM 634 C CA . GLU A 1 87 ? 18.866 -4.879 -22.329 1.00 76.25 87 GLU A CA 1
ATOM 635 C C . GLU A 1 87 ? 18.797 -6.406 -22.182 1.00 76.25 87 GLU A C 1
ATOM 637 O O . GLU A 1 87 ? 18.810 -7.114 -23.178 1.00 76.25 87 GLU A O 1
ATOM 642 N N . THR A 1 88 ? 18.582 -6.924 -20.969 1.00 72.44 88 THR A N 1
ATOM 643 C CA . THR A 1 88 ? 18.392 -8.368 -20.721 1.00 72.44 88 THR A CA 1
ATOM 644 C C . THR A 1 88 ? 17.116 -8.904 -21.380 1.00 72.44 88 THR A C 1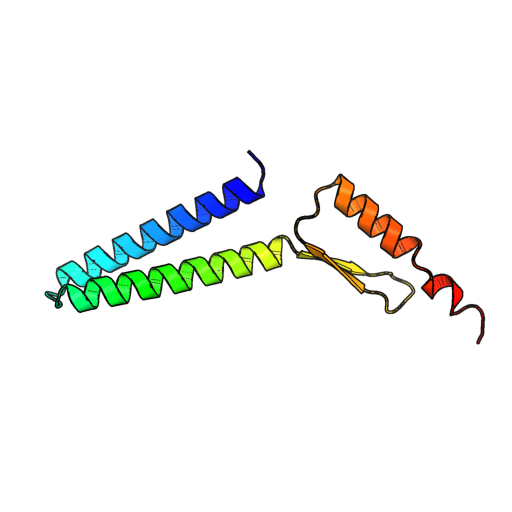
ATOM 646 O O . THR A 1 88 ? 17.086 -10.037 -21.851 1.00 72.44 88 THR A O 1
ATOM 649 N N . ALA A 1 89 ? 16.048 -8.103 -21.427 1.00 69.94 89 ALA A N 1
ATOM 650 C CA . ALA A 1 89 ? 14.822 -8.449 -22.139 1.00 69.94 89 ALA A CA 1
ATOM 651 C C . ALA A 1 89 ? 14.963 -8.317 -23.666 1.00 69.94 89 ALA A C 1
ATOM 653 O O . ALA A 1 89 ? 14.185 -8.939 -24.382 1.00 69.94 89 ALA A O 1
ATOM 654 N N . ALA A 1 90 ? 15.923 -7.544 -24.177 1.00 68.88 90 ALA A N 1
ATOM 655 C CA . ALA A 1 90 ? 16.235 -7.461 -25.604 1.00 68.88 90 ALA A CA 1
ATOM 656 C C . ALA A 1 90 ? 17.182 -8.587 -26.046 1.00 68.88 90 ALA A C 1
ATOM 658 O O . ALA A 1 90 ? 16.967 -9.193 -27.086 1.00 68.88 90 ALA A O 1
ATOM 659 N N . ASP A 1 91 ? 18.165 -8.931 -25.217 1.00 69.69 91 ASP A N 1
ATOM 660 C CA . ASP A 1 91 ? 19.199 -9.935 -25.499 1.00 69.69 91 ASP A CA 1
ATOM 661 C C . ASP A 1 91 ? 18.819 -11.339 -24.988 1.00 69.69 91 ASP A C 1
ATOM 663 O O . ASP A 1 91 ? 19.653 -12.207 -24.730 1.00 69.69 91 ASP A O 1
ATOM 667 N N . HIS A 1 92 ? 17.522 -11.572 -24.769 1.00 66.06 92 HIS A N 1
ATOM 668 C CA . HIS A 1 92 ? 17.050 -12.824 -24.197 1.00 66.06 92 HIS A CA 1
ATOM 669 C C . HIS A 1 92 ? 17.144 -13.976 -25.224 1.00 66.06 92 HIS A C 1
ATOM 671 O O . HIS A 1 92 ? 16.768 -13.821 -26.390 1.00 66.06 92 HIS A O 1
ATOM 677 N N . PRO A 1 93 ? 17.550 -15.187 -24.796 1.00 60.81 93 PRO A N 1
ATOM 678 C CA . PRO A 1 93 ? 17.910 -16.284 -25.701 1.00 60.81 93 PRO A CA 1
ATOM 679 C C . PRO A 1 93 ? 16.742 -16.867 -26.514 1.00 60.81 93 PRO A C 1
ATOM 681 O O . PRO A 1 93 ? 16.975 -17.682 -27.401 1.00 60.81 93 PRO A O 1
ATOM 684 N N . ARG A 1 94 ? 15.483 -16.464 -26.268 1.00 55.47 94 ARG A N 1
ATOM 685 C CA . ARG A 1 94 ? 14.343 -16.903 -27.099 1.00 55.47 94 ARG A CA 1
ATOM 686 C C . ARG A 1 94 ? 14.269 -16.221 -28.464 1.00 55.47 94 ARG A C 1
ATOM 688 O O . ARG A 1 94 ? 13.605 -16.772 -29.332 1.00 55.47 94 ARG A O 1
ATOM 695 N N . HIS A 1 95 ? 15.017 -15.143 -28.712 1.00 53.00 95 HIS A N 1
ATOM 696 C CA . HIS A 1 95 ? 15.225 -14.659 -30.085 1.00 53.00 95 HIS A CA 1
ATOM 697 C C . HIS A 1 95 ? 15.897 -15.707 -30.987 1.00 53.00 95 HIS A C 1
ATOM 699 O O . HIS A 1 95 ? 15.780 -15.629 -32.207 1.00 53.00 95 HIS A O 1
ATOM 705 N N . LEU A 1 96 ? 16.558 -16.709 -30.393 1.00 53.06 96 LEU A N 1
ATOM 706 C CA . LEU A 1 96 ? 17.209 -17.798 -31.109 1.00 53.06 96 LEU A CA 1
ATOM 707 C C . LEU A 1 96 ? 16.304 -19.040 -31.311 1.00 53.06 96 LEU A C 1
ATOM 709 O O . LEU A 1 96 ? 16.745 -20.057 -31.835 1.00 53.06 96 LEU A O 1
ATOM 713 N N . GLY A 1 97 ? 15.046 -19.010 -30.860 1.00 48.31 97 GLY A N 1
ATOM 714 C CA . GLY A 1 97 ? 14.107 -20.130 -31.032 1.00 48.31 97 GLY A CA 1
ATOM 715 C C . GLY A 1 97 ? 13.290 -20.063 -32.325 1.00 48.31 97 GLY A C 1
ATOM 716 O O . GLY A 1 97 ? 12.981 -21.102 -32.901 1.00 48.31 97 GLY A O 1
ATOM 717 N N . ASP A 1 98 ? 12.995 -18.850 -32.800 1.00 50.12 98 ASP A N 1
ATOM 718 C CA . ASP A 1 98 ? 12.013 -18.604 -33.868 1.00 50.12 98 ASP A CA 1
ATOM 719 C C . ASP A 1 98 ? 12.632 -18.468 -35.276 1.00 50.12 98 ASP A C 1
ATOM 721 O O . ASP A 1 98 ? 11.920 -18.236 -36.246 1.00 50.12 98 ASP A O 1
ATOM 725 N N . TYR A 1 99 ? 13.943 -18.687 -35.447 1.00 46.72 99 TYR A N 1
ATOM 726 C CA . TYR A 1 99 ? 14.555 -18.843 -36.783 1.00 46.72 99 TYR A CA 1
ATOM 727 C C . TYR A 1 99 ? 14.419 -20.266 -37.356 1.00 46.72 99 TYR A C 1
ATOM 729 O O . TYR A 1 99 ? 15.144 -20.648 -38.279 1.00 46.72 99 TYR A O 1
ATOM 737 N N . ARG A 1 100 ? 13.539 -21.092 -36.779 1.00 43.59 100 ARG A N 1
ATOM 738 C CA . ARG A 1 100 ? 13.318 -22.481 -37.194 1.00 43.59 100 ARG A CA 1
ATOM 739 C C . ARG A 1 100 ? 11.835 -22.865 -37.150 1.00 43.59 100 ARG A C 1
ATOM 741 O O . ARG A 1 100 ? 11.446 -23.779 -36.431 1.00 43.59 100 ARG A O 1
ATOM 748 N N . SER A 1 101 ? 11.023 -22.206 -37.971 1.00 41.56 101 SER A N 1
ATOM 749 C CA . SER A 1 101 ? 9.772 -22.785 -38.488 1.00 41.56 101 SER A CA 1
ATOM 750 C C . SER A 1 101 ? 9.364 -22.116 -39.786 1.00 41.56 101 SER A C 1
ATOM 752 O O . SER A 1 101 ? 9.144 -20.887 -39.736 1.00 41.56 101 SER A O 1
#

Secondary structure (DSSP, 8-state):
--HHHHHHHHHHHHHHHHHHHHHHHHHTTT--HHHHHHHHHHHHHHHHHHHHHHHHHHHEEEEE-SSSS-EEEEES--HHHHHHHHHHHHS-GGGGTSS--

Radius of gyration: 22.2 Å; chains: 1; bounding box: 39×33×64 Å

Foldseek 3Di:
DDPVVVLLVVLLVVLVVVLVVLLVVVVVVPDDVVVNVVVSVVSSVVSSVVSVVVLQVVQWDWAADPPDPDIDTDGNADPVSVVVVNVCNVPPCCVVVPVPD

Sequence (101 aa):
MTKHNAAQLASLLASVGIGYSVATTLGAADLSPLVVVACTAAVFSAVLSLALDLIARMTTRVFRCSHCAFTVRAQHTDAGESRRWQETAADHPRHLGDYRS